Protein AF-A0A060BWZ8-F1 (afdb_monomer)

pLDDT: mean 87.29, std 15.4, range [40.66, 98.25]

Mean predicted aligned error: 8.51 Å

Solvent-accessible surface area (backbone atoms only — not comparable to full-atom values): 7608 Å² total; per-residue (Å²): 143,81,84,83,80,78,81,78,82,78,79,76,80,76,80,70,83,78,83,80,65,46,66,45,51,41,51,86,75,72,51,64,81,38,49,36,39,34,40,35,39,27,70,78,48,99,50,73,66,46,74,55,84,78,82,88,49,65,62,81,56,56,43,44,34,80,85,36,89,49,100,79,41,57,42,72,42,61,63,88,94,61,78,54,74,92,37,48,35,47,75,72,53,90,55,26,34,36,41,75,43,56,73,11,48,35,71,58,58,65,57,54,90,91,55,53,74,59,134

Sequence (119 aa):
MKKLVSILFFISIIGGQVKSQMVTPTPAFPTTSGAVTIVFDASLMSGGLSTYTGTDVYVHTGVITGKSTSSTDWKYATTWLNNNPKYKLVSLGNKKWQFTISPDIRTFYGVPSSETVQN

Foldseek 3Di:
DDDPPPPPPPPPPPVDPPPLDQKQWVVNDADQQAKIKIKGALCSDPDDLVVDDDQQDFDFDAFDWPPAPDPPRGPLTDDPPPSPVLGTWGDPPNSMTMDMDPRGRCVSSVPDPPIGTDD

Organism: NCBI:txid497635

Secondary structure (DSSP, 8-state):
-------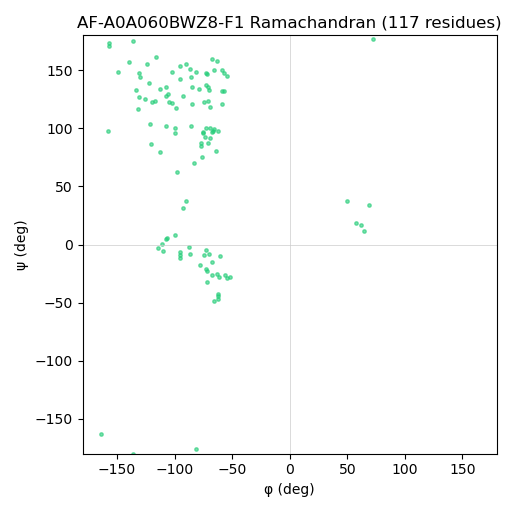--------------SEEEESSS--TTS-EEEEEEGGG-SSHHHH--SS--B----B-BTT-SSTT--BSPPPTT---GGGBPEEEETTEEEEEE-S-HHHHHT--TTSPBP-

Radius of gyration: 21.88 Å; Cα contacts (8 Å, |Δi|>4): 160; chains: 1; bounding box: 36×66×59 Å

Structure (mmCIF, N/CA/C/O backbone):
data_AF-A0A060BWZ8-F1
#
_entry.id   AF-A0A060BWZ8-F1
#
loop_
_atom_site.group_PDB
_atom_site.id
_atom_site.type_symbol
_atom_site.label_atom_id
_atom_site.label_alt_id
_atom_site.label_comp_id
_atom_site.label_asym_id
_atom_site.label_entity_id
_atom_site.label_seq_id
_atom_site.pdbx_PDB_ins_code
_atom_site.Cartn_x
_atom_site.Cartn_y
_atom_site.Cartn_z
_atom_site.occupancy
_atom_site.B_iso_or_equiv
_atom_site.auth_seq_id
_atom_site.auth_comp_id
_atom_site.auth_asym_id
_atom_site.auth_atom_id
_atom_site.pdbx_PDB_model_num
ATOM 1 N N . MET A 1 1 ? -21.026 54.258 -39.971 1.00 47.25 1 MET A N 1
ATOM 2 C CA . MET A 1 1 ? -20.220 53.028 -40.152 1.00 47.25 1 MET A CA 1
ATOM 3 C C . MET A 1 1 ? -19.057 53.035 -39.170 1.00 47.25 1 MET A C 1
ATOM 5 O O . MET A 1 1 ? -18.098 53.714 -39.479 1.00 47.25 1 MET A O 1
ATOM 9 N N . LYS A 1 2 ? -19.131 52.332 -38.028 1.00 40.66 2 LYS A N 1
ATOM 10 C CA . LYS A 1 2 ? -17.986 51.719 -37.311 1.00 40.66 2 LYS A CA 1
ATOM 11 C C . LYS A 1 2 ? -18.576 50.602 -36.441 1.00 40.66 2 LYS A C 1
ATOM 13 O O . LYS A 1 2 ? -19.203 50.877 -35.426 1.00 40.66 2 LYS A O 1
ATOM 18 N N . LYS A 1 3 ? -18.515 49.362 -36.931 1.00 44.06 3 LYS A N 1
ATOM 19 C CA . LYS A 1 3 ? -19.026 48.181 -36.225 1.00 44.06 3 LYS A CA 1
ATOM 20 C C . LYS A 1 3 ? -18.113 47.935 -35.022 1.00 44.06 3 LYS A C 1
ATOM 22 O O . LYS A 1 3 ? -16.921 47.713 -35.211 1.00 44.06 3 LYS A O 1
ATOM 27 N N . LEU A 1 4 ? -18.660 48.010 -33.811 1.00 51.31 4 LEU A N 1
ATOM 28 C CA . LEU A 1 4 ? -17.999 47.532 -32.599 1.00 51.31 4 LEU A CA 1
ATOM 29 C C . LEU A 1 4 ? -17.882 46.009 -32.722 1.00 51.31 4 LEU A C 1
ATOM 31 O O . LEU A 1 4 ? -18.860 45.289 -32.541 1.00 51.31 4 LEU A O 1
ATOM 35 N N . VAL A 1 5 ? -16.704 45.524 -33.111 1.00 52.53 5 VAL A N 1
ATOM 36 C CA . VAL A 1 5 ? -16.388 44.094 -33.091 1.00 52.53 5 VAL A CA 1
ATOM 37 C C . VAL A 1 5 ? -16.192 43.714 -31.627 1.00 52.53 5 VAL A C 1
ATOM 39 O O . VAL A 1 5 ? -15.120 43.895 -31.059 1.00 52.53 5 VAL A O 1
ATOM 42 N N . SER A 1 6 ? -17.269 43.257 -30.994 1.00 49.06 6 SER A N 1
ATOM 43 C CA . SER A 1 6 ? -17.214 42.628 -29.679 1.00 49.06 6 SER A CA 1
ATOM 44 C C . SER A 1 6 ? -16.590 41.242 -29.867 1.00 49.06 6 SER A C 1
ATOM 46 O O . SER A 1 6 ? -17.232 40.326 -30.379 1.00 49.06 6 SER A O 1
ATOM 48 N N . ILE A 1 7 ? -15.296 41.114 -29.560 1.00 58.41 7 ILE A N 1
ATOM 49 C CA . ILE A 1 7 ? -14.602 39.824 -29.511 1.00 58.41 7 ILE A CA 1
ATOM 50 C C . ILE A 1 7 ? -15.160 39.066 -28.304 1.00 58.41 7 ILE A C 1
ATOM 52 O O . ILE A 1 7 ? -14.810 39.332 -27.157 1.00 58.41 7 ILE A O 1
ATOM 56 N N . LEU A 1 8 ? -16.072 38.137 -28.579 1.00 50.44 8 LEU A N 1
ATOM 57 C CA . LEU A 1 8 ? -16.544 37.149 -27.620 1.00 50.44 8 LEU A CA 1
ATOM 58 C C . LEU A 1 8 ? -15.433 36.095 -27.465 1.00 50.44 8 LEU A C 1
ATOM 60 O O . LEU A 1 8 ? -15.291 35.202 -28.298 1.00 50.44 8 LEU A O 1
ATOM 64 N N . PHE A 1 9 ? -14.595 36.223 -26.435 1.00 53.41 9 PHE A N 1
ATOM 65 C CA . PHE A 1 9 ? -13.583 35.217 -26.104 1.00 53.41 9 PHE A CA 1
ATOM 66 C C . PHE A 1 9 ? -14.274 34.037 -25.405 1.00 53.41 9 PHE A C 1
ATOM 68 O O . PHE A 1 9 ? -14.429 34.016 -24.186 1.00 53.41 9 PHE A O 1
ATOM 75 N N . PHE A 1 10 ? -14.764 33.072 -26.186 1.00 56.12 10 PHE A N 1
ATOM 76 C CA . PHE A 1 10 ? -15.356 31.844 -25.658 1.00 56.12 10 PHE A CA 1
ATOM 77 C C . PHE A 1 10 ? -14.231 30.897 -25.209 1.00 56.12 10 PHE A C 1
ATOM 79 O O . PHE A 1 10 ? -13.782 30.033 -25.961 1.00 56.12 10 PHE A O 1
ATOM 86 N N . ILE A 1 11 ? -13.737 31.081 -23.980 1.00 59.00 11 ILE A N 1
ATOM 87 C CA . ILE A 1 11 ? -12.902 30.084 -23.300 1.00 59.00 11 ILE A CA 1
ATOM 88 C C . ILE A 1 11 ? -13.797 28.864 -23.018 1.00 59.00 11 ILE A C 1
ATOM 90 O O . ILE A 1 11 ? -14.574 28.827 -22.068 1.00 59.00 11 ILE A O 1
ATOM 94 N N . SER A 1 12 ? -13.726 27.853 -23.885 1.00 56.59 12 SER A N 1
ATOM 95 C CA . SER A 1 12 ? -14.189 26.508 -23.542 1.00 56.59 12 SER A CA 1
ATOM 96 C C . SER A 1 12 ? -13.153 25.878 -22.622 1.00 56.59 12 SER A C 1
ATOM 98 O O . SER A 1 12 ? -12.154 25.326 -23.080 1.00 56.59 12 SER A O 1
ATOM 100 N N . ILE A 1 13 ? -13.387 25.964 -21.312 1.00 61.84 13 ILE A N 1
ATOM 101 C CA . ILE A 1 13 ? -12.718 25.097 -20.341 1.00 61.84 13 ILE A CA 1
ATOM 102 C C . ILE A 1 13 ? -13.315 23.705 -20.544 1.00 61.84 13 ILE A C 1
ATOM 104 O O . ILE A 1 13 ? -14.298 23.328 -19.910 1.00 61.84 13 ILE A O 1
ATOM 108 N N . ILE A 1 14 ? -12.741 22.938 -21.470 1.00 63.84 14 ILE A N 1
ATOM 109 C CA . ILE A 1 14 ? -12.933 21.492 -21.484 1.00 63.84 14 ILE A CA 1
ATOM 110 C C . ILE A 1 14 ? -12.219 20.994 -20.229 1.00 63.84 14 ILE A C 1
ATOM 112 O O . ILE A 1 14 ? -10.996 20.867 -20.201 1.00 63.84 14 ILE A O 1
ATOM 116 N N . GLY A 1 15 ? -12.990 20.794 -19.160 1.00 55.09 15 GLY A N 1
ATOM 117 C CA . GLY A 1 15 ? -12.542 20.165 -17.925 1.00 55.09 15 GLY A CA 1
ATOM 118 C C . GLY A 1 15 ? -12.163 18.715 -18.199 1.00 55.09 15 GLY A C 1
ATOM 119 O O . GLY A 1 15 ? -12.954 17.802 -17.972 1.00 55.09 15 GLY A O 1
ATOM 120 N N . GLY A 1 16 ? -10.960 18.505 -18.733 1.00 57.44 16 GLY A N 1
ATOM 121 C CA . GLY A 1 16 ? -10.357 17.188 -18.835 1.00 57.44 16 GLY A CA 1
ATOM 122 C C . GLY A 1 16 ? -10.234 16.607 -17.433 1.00 57.44 16 GLY A C 1
ATOM 123 O O . GLY A 1 16 ? -9.611 17.203 -16.557 1.00 57.44 16 GLY A O 1
ATOM 124 N N . GLN A 1 17 ? -10.855 15.452 -17.210 1.00 55.84 17 GLN A N 1
ATOM 125 C CA . GLN A 1 17 ? -10.676 14.671 -15.993 1.00 55.84 17 GLN A CA 1
ATOM 126 C C . GLN A 1 17 ? -9.201 14.257 -15.922 1.00 55.84 17 GLN A C 1
ATOM 128 O O . GLN A 1 17 ? -8.783 13.305 -16.581 1.00 55.84 17 GLN A O 1
ATOM 133 N N . VAL A 1 18 ? -8.393 14.995 -15.161 1.00 57.84 18 VAL A N 1
ATOM 134 C CA . VAL A 1 18 ? -6.992 14.647 -14.914 1.00 57.84 18 VAL A CA 1
ATOM 135 C C . VAL A 1 18 ? -6.986 13.401 -14.028 1.00 57.84 18 VAL A C 1
ATOM 137 O O . VAL A 1 18 ? -7.066 13.485 -12.805 1.00 57.84 18 VAL A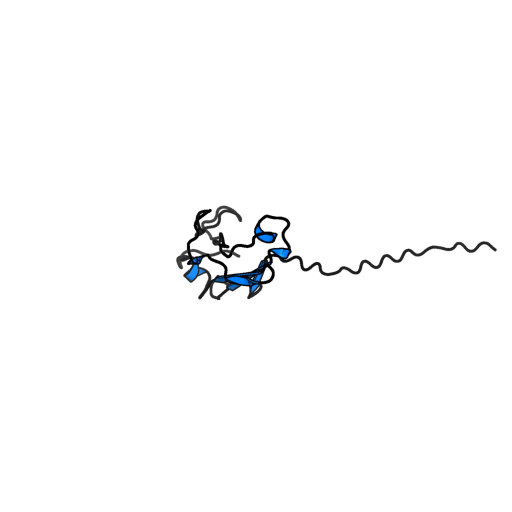 O 1
ATOM 140 N N . LYS A 1 19 ? -6.941 12.211 -14.635 1.00 57.47 19 LYS A N 1
ATOM 141 C CA . LYS A 1 19 ? -6.713 10.962 -13.901 1.00 57.47 19 LYS A CA 1
ATOM 142 C C . LYS A 1 19 ? -5.234 10.858 -13.535 1.00 57.47 19 LYS A C 1
ATOM 144 O O . LYS A 1 19 ? -4.492 10.099 -14.141 1.00 57.47 19 LYS A O 1
ATOM 149 N N . SER A 1 20 ? -4.814 11.635 -12.539 1.00 66.56 20 SER A N 1
ATOM 150 C CA . SER A 1 20 ? -3.503 11.494 -11.897 1.00 66.56 20 SER A CA 1
ATOM 151 C C . SER A 1 20 ? -3.648 10.679 -10.610 1.00 66.56 20 SER A C 1
ATOM 153 O O . SER A 1 20 ? -3.471 11.180 -9.502 1.00 66.56 20 SER A O 1
ATOM 155 N N . GLN A 1 21 ? -4.069 9.419 -10.741 1.00 80.44 21 GLN A N 1
ATOM 156 C CA . GLN A 1 21 ? -4.053 8.473 -9.624 1.00 80.44 21 GLN A CA 1
ATOM 157 C C . GLN A 1 21 ? -2.814 7.595 -9.760 1.00 80.44 21 GLN A C 1
ATOM 159 O O . GLN A 1 21 ? -2.785 6.649 -10.540 1.00 80.44 21 GLN A O 1
ATOM 164 N N . MET A 1 22 ? -1.779 7.932 -8.991 1.00 90.75 22 MET A N 1
ATOM 165 C CA . MET A 1 22 ? -0.537 7.158 -8.917 1.00 90.75 22 MET A CA 1
ATOM 166 C C . MET A 1 22 ? -0.749 5.786 -8.258 1.00 90.75 22 MET A C 1
ATOM 168 O O . MET A 1 22 ? -0.018 4.844 -8.543 1.00 90.75 22 MET A O 1
ATOM 172 N N . VAL A 1 23 ? -1.758 5.662 -7.392 1.00 94.00 23 VAL A N 1
ATOM 173 C CA . VAL A 1 23 ? -2.132 4.427 -6.695 1.00 94.00 23 VAL A CA 1
ATOM 174 C C . VAL A 1 23 ? -3.561 4.073 -7.093 1.00 94.00 23 VAL A C 1
ATOM 176 O O . VAL A 1 23 ? -4.469 4.873 -6.887 1.00 94.00 23 VAL A O 1
ATOM 179 N N . THR A 1 24 ? -3.764 2.878 -7.645 1.00 95.81 24 THR A N 1
ATOM 180 C CA . THR A 1 24 ? -5.075 2.380 -8.079 1.00 95.81 24 THR A CA 1
ATOM 181 C C . THR A 1 24 ? -5.418 1.082 -7.344 1.00 95.81 24 THR A C 1
ATOM 183 O O . THR A 1 24 ? -4.862 0.033 -7.683 1.00 95.81 24 THR A O 1
ATOM 186 N N . PRO A 1 25 ? -6.311 1.115 -6.340 1.00 95.75 25 PRO A N 1
ATOM 187 C CA . PRO A 1 25 ? -6.820 -0.088 -5.696 1.00 95.75 25 PRO A CA 1
ATOM 188 C C . PRO A 1 25 ? -7.946 -0.736 -6.516 1.00 95.75 25 PRO A C 1
ATOM 190 O O . PRO A 1 25 ? -8.730 -0.070 -7.190 1.00 95.75 25 PRO A O 1
ATOM 193 N N . THR A 1 26 ? -8.044 -2.057 -6.434 1.00 96.62 26 THR A N 1
ATOM 194 C CA . THR A 1 26 ? -9.143 -2.877 -6.947 1.00 96.62 26 THR A CA 1
ATOM 195 C C . THR A 1 26 ? -9.571 -3.842 -5.837 1.00 96.62 26 THR A C 1
ATOM 197 O O . THR A 1 26 ? -8.752 -4.677 -5.442 1.00 96.62 26 THR A O 1
ATOM 200 N N . PRO A 1 27 ? -10.814 -3.748 -5.324 1.00 96.06 27 PRO A N 1
ATOM 201 C CA . PRO A 1 27 ? -11.859 -2.793 -5.718 1.00 96.06 27 PRO A CA 1
ATOM 202 C C . PRO A 1 27 ? -11.504 -1.341 -5.348 1.00 96.06 27 PRO A C 1
ATOM 204 O O . PRO A 1 27 ? -10.674 -1.103 -4.476 1.00 96.06 27 PRO A O 1
ATOM 207 N N . ALA A 1 28 ? -12.150 -0.369 -6.004 1.00 93.00 28 ALA A N 1
ATOM 208 C CA . ALA A 1 28 ? -11.895 1.060 -5.775 1.00 93.00 28 ALA A CA 1
ATOM 209 C C . ALA A 1 28 ? -12.203 1.506 -4.334 1.00 93.00 28 ALA A C 1
ATOM 211 O O . ALA A 1 28 ? -11.571 2.426 -3.822 1.00 93.00 28 ALA A O 1
ATOM 212 N N . PHE A 1 29 ? -13.142 0.816 -3.682 1.00 91.12 29 PHE A N 1
ATOM 213 C CA . PHE A 1 29 ? -13.470 0.971 -2.268 1.00 91.12 29 PHE A CA 1
ATOM 214 C C . PHE A 1 29 ? -13.248 -0.373 -1.566 1.00 91.12 29 PHE A C 1
ATOM 216 O O . PHE A 1 29 ? -14.167 -1.195 -1.502 1.00 91.12 29 PHE A O 1
ATOM 223 N N . PRO A 1 30 ? -12.012 -0.651 -1.117 1.00 92.25 30 PRO A N 1
ATOM 224 C CA . PRO A 1 30 ? -11.698 -1.848 -0.355 1.00 92.25 30 PRO A CA 1
ATOM 225 C C . PRO A 1 30 ? -12.580 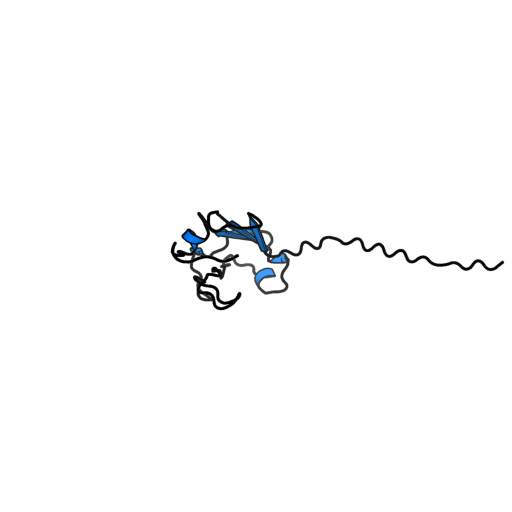-1.989 0.879 1.00 92.25 30 PRO A C 1
ATOM 227 O O . PRO A 1 30 ? -12.914 -1.010 1.541 1.00 92.25 30 PRO A O 1
ATOM 230 N N . THR A 1 31 ? -12.916 -3.229 1.214 1.00 91.94 31 THR A N 1
ATOM 231 C CA . THR A 1 31 ? -13.551 -3.564 2.489 1.00 91.94 31 THR A CA 1
ATOM 232 C C . THR A 1 31 ? -12.616 -4.454 3.288 1.00 91.94 31 THR A C 1
ATOM 234 O O . THR A 1 31 ? -11.695 -5.068 2.748 1.00 91.94 31 THR A O 1
ATOM 237 N N . THR A 1 32 ? -12.851 -4.546 4.593 1.00 92.00 32 THR A N 1
ATOM 238 C CA . THR A 1 32 ? -11.981 -5.326 5.482 1.00 92.00 32 THR A CA 1
ATOM 239 C C . THR A 1 32 ? -12.037 -6.834 5.241 1.00 92.00 32 THR A C 1
ATOM 241 O O . THR A 1 32 ? -11.146 -7.531 5.711 1.00 92.00 32 THR A O 1
ATOM 244 N N . SER A 1 33 ? -13.046 -7.326 4.515 1.00 89.00 33 SER A N 1
ATOM 245 C CA . SER A 1 33 ? -13.333 -8.748 4.290 1.00 89.00 33 SER A CA 1
ATOM 246 C C . SER A 1 33 ? -13.018 -9.240 2.873 1.00 89.00 33 SER A C 1
ATOM 248 O O . SER A 1 33 ? -13.336 -10.381 2.549 1.00 89.00 33 SER A O 1
ATOM 250 N N . GLY A 1 34 ? -12.440 -8.397 2.014 1.00 93.62 34 GLY A N 1
ATOM 251 C CA . GLY A 1 34 ? -12.115 -8.748 0.632 1.00 93.62 34 GLY A CA 1
ATOM 252 C C . GLY A 1 34 ? -10.645 -8.538 0.295 1.00 9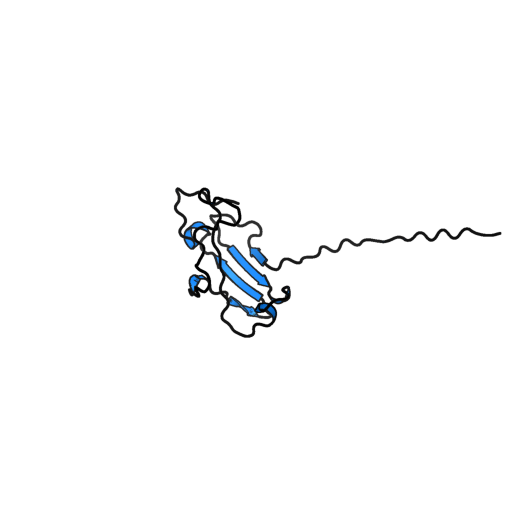3.62 34 GLY A C 1
ATOM 253 O O . GLY A 1 34 ? -9.966 -7.701 0.894 1.00 93.62 34 GLY A O 1
ATOM 254 N N . ALA A 1 35 ? -10.172 -9.281 -0.704 1.00 97.12 35 ALA A N 1
ATOM 255 C CA . ALA A 1 35 ? -8.845 -9.086 -1.262 1.00 97.12 35 ALA A CA 1
ATOM 256 C C . ALA A 1 35 ? -8.746 -7.721 -1.955 1.00 97.12 35 ALA A C 1
ATOM 258 O O . ALA A 1 35 ? -9.719 -7.210 -2.518 1.00 97.12 35 ALA A O 1
ATOM 259 N N . VAL A 1 36 ? -7.543 -7.153 -1.948 1.00 97.62 36 VAL A N 1
ATOM 260 C CA . VAL A 1 36 ? -7.255 -5.863 -2.577 1.00 97.62 36 VAL A CA 1
ATOM 261 C C . VAL A 1 36 ? -6.020 -6.005 -3.441 1.00 97.62 36 VAL A C 1
ATOM 263 O O . VAL A 1 36 ? -4.969 -6.427 -2.966 1.00 97.62 36 VAL A O 1
ATOM 266 N N . THR A 1 37 ? -6.127 -5.619 -4.705 1.00 98.12 37 THR A N 1
ATOM 267 C CA . THR A 1 37 ? -4.965 -5.442 -5.578 1.00 98.12 37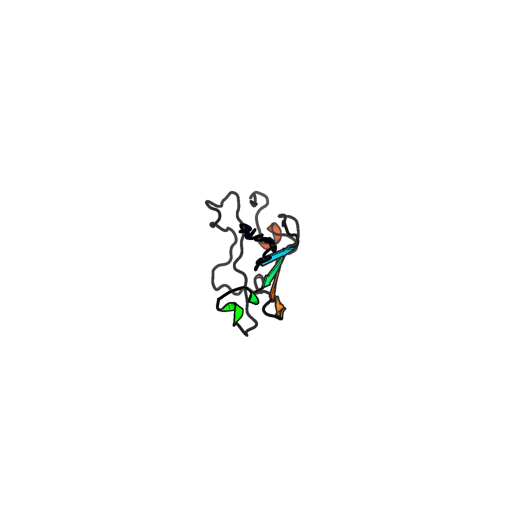 THR A CA 1
ATOM 268 C C . THR A 1 37 ? -4.711 -3.961 -5.763 1.00 98.12 37 THR A C 1
ATOM 270 O O . THR A 1 37 ? -5.621 -3.212 -6.090 1.00 98.12 37 THR A O 1
ATOM 273 N N . ILE A 1 38 ? -3.479 -3.528 -5.545 1.00 97.75 38 ILE A N 1
ATOM 274 C CA . ILE A 1 38 ? -3.053 -2.139 -5.650 1.00 97.75 38 ILE A CA 1
ATOM 275 C C . ILE A 1 38 ? -2.018 -2.064 -6.760 1.00 97.75 38 ILE A C 1
ATOM 277 O O . ILE A 1 38 ? -1.001 -2.752 -6.703 1.00 97.75 38 ILE A O 1
ATOM 281 N N . VAL A 1 39 ? -2.263 -1.217 -7.755 1.00 97.69 39 VAL A N 1
ATOM 282 C CA . VAL A 1 39 ? -1.277 -0.883 -8.784 1.00 97.69 39 VAL A CA 1
ATOM 283 C C . VAL A 1 39 ? -0.725 0.505 -8.500 1.00 97.69 39 VAL A C 1
ATOM 285 O O . VAL A 1 39 ? -1.472 1.477 -8.433 1.00 97.69 39 VAL A O 1
ATOM 288 N N . PHE A 1 40 ? 0.588 0.587 -8.337 1.00 95.88 40 PHE A N 1
ATOM 289 C CA . PHE A 1 40 ? 1.342 1.822 -8.214 1.00 95.88 40 PHE A CA 1
ATOM 290 C C . PHE A 1 40 ? 2.049 2.131 -9.537 1.00 95.88 40 PHE A C 1
ATOM 292 O O . PHE A 1 40 ? 2.837 1.315 -10.018 1.00 95.88 40 PHE A O 1
ATOM 299 N N . ASP A 1 41 ? 1.776 3.293 -10.130 1.00 95.19 41 ASP A N 1
ATOM 300 C CA . ASP A 1 41 ? 2.412 3.759 -11.364 1.00 95.19 41 ASP A CA 1
ATOM 301 C C . ASP A 1 41 ? 3.535 4.757 -11.055 1.00 95.19 41 ASP A C 1
ATOM 303 O O . ASP A 1 41 ? 3.311 5.960 -10.903 1.00 95.19 41 ASP A O 1
ATOM 307 N N . ALA A 1 42 ? 4.769 4.254 -10.988 1.00 93.81 42 ALA A N 1
ATOM 308 C CA . ALA A 1 42 ? 5.944 5.073 -10.721 1.00 93.81 42 ALA A CA 1
ATOM 309 C C . ALA A 1 42 ? 6.339 5.961 -11.915 1.00 93.81 42 ALA A C 1
ATOM 311 O O . ALA A 1 42 ? 7.255 6.761 -11.786 1.00 93.81 42 ALA A O 1
ATOM 312 N N . SER A 1 43 ? 5.695 5.864 -13.085 1.00 91.94 43 SER A N 1
ATOM 313 C CA . SER A 1 43 ? 5.964 6.812 -14.179 1.00 91.94 43 SER A CA 1
ATOM 314 C C . SER A 1 43 ? 5.372 8.201 -13.908 1.00 91.94 43 SER A C 1
ATOM 316 O O . SER A 1 43 ? 5.843 9.189 -14.466 1.00 91.94 43 SER A O 1
ATOM 318 N N . LEU A 1 44 ? 4.380 8.288 -13.012 1.00 89.75 44 LEU A N 1
ATOM 319 C CA . LEU A 1 44 ? 3.677 9.526 -12.668 1.00 89.75 44 LEU A CA 1
ATOM 320 C C . LEU A 1 44 ? 4.349 10.329 -11.540 1.00 89.75 44 LEU A C 1
ATOM 322 O O . LEU A 1 44 ? 3.864 11.401 -11.183 1.00 89.75 44 LEU A O 1
ATOM 326 N N . MET A 1 45 ? 5.450 9.834 -10.964 1.00 83.69 45 MET A N 1
ATOM 327 C CA . MET A 1 45 ? 6.157 10.502 -9.866 1.00 83.69 45 MET A CA 1
ATOM 328 C C . MET A 1 45 ? 7.431 11.215 -10.330 1.00 83.69 45 MET A C 1
ATOM 330 O O . MET A 1 45 ? 8.160 10.745 -11.201 1.00 83.69 45 MET A O 1
ATOM 334 N N . SER A 1 46 ? 7.775 12.308 -9.655 1.00 80.19 46 SER A N 1
ATOM 335 C CA . SER A 1 46 ? 9.000 13.080 -9.894 1.00 80.19 46 SER A CA 1
ATOM 336 C C . SER A 1 46 ? 10.179 12.652 -8.998 1.00 80.19 46 SER A C 1
ATOM 338 O O . SER A 1 46 ? 10.983 13.490 -8.602 1.00 80.19 46 SER A O 1
ATOM 340 N N . GLY A 1 47 ? 10.273 11.370 -8.619 1.00 80.44 47 GLY A N 1
ATOM 341 C CA . GLY A 1 47 ? 11.201 10.889 -7.582 1.00 80.44 47 GLY A CA 1
ATOM 342 C C . GLY A 1 47 ? 11.944 9.598 -7.932 1.00 80.44 47 GLY A C 1
ATOM 343 O O . GLY A 1 47 ? 11.734 9.015 -8.986 1.00 80.44 47 GLY A O 1
ATOM 344 N N . GLY A 1 48 ? 12.797 9.121 -7.019 1.00 85.31 48 GLY A N 1
ATOM 345 C CA . GLY A 1 48 ? 13.772 8.053 -7.299 1.00 85.31 48 GLY A CA 1
ATOM 346 C C . GLY A 1 48 ? 13.197 6.737 -7.837 1.00 85.31 48 GLY A C 1
ATOM 347 O O . GLY A 1 48 ? 13.880 6.025 -8.565 1.00 85.31 48 GLY A O 1
ATOM 348 N N . LEU A 1 49 ? 11.935 6.420 -7.543 1.00 88.38 49 LEU A N 1
ATOM 349 C CA . LEU A 1 49 ? 11.310 5.194 -8.037 1.00 88.38 49 LEU A CA 1
ATOM 350 C C . LEU A 1 49 ? 10.867 5.286 -9.517 1.00 88.38 49 LEU A C 1
ATOM 352 O O . LEU A 1 49 ? 10.734 4.246 -10.159 1.00 88.38 49 LEU A O 1
ATOM 356 N N . SER A 1 50 ? 10.743 6.487 -10.104 1.00 89.69 50 SER A N 1
ATOM 357 C CA . SER A 1 50 ? 10.484 6.643 -11.549 1.00 89.69 50 SER A CA 1
ATOM 358 C C . SER A 1 50 ? 11.706 6.294 -12.403 1.00 89.69 50 SER A C 1
ATOM 360 O O . SER A 1 50 ? 11.575 5.729 -13.493 1.00 89.69 50 SER A O 1
ATOM 362 N N . THR A 1 51 ? 12.909 6.552 -11.884 1.00 90.38 51 THR A N 1
ATOM 363 C CA . THR A 1 51 ? 14.186 6.227 -12.536 1.00 90.38 51 THR A CA 1
ATOM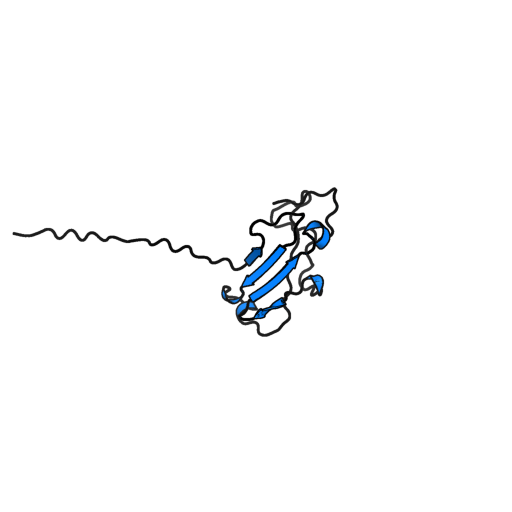 364 C C . THR A 1 51 ? 14.771 4.891 -12.084 1.00 90.38 51 THR A C 1
ATOM 366 O O . THR A 1 51 ? 15.704 4.395 -12.711 1.00 90.38 51 THR A O 1
ATOM 369 N N . TYR A 1 52 ? 14.202 4.263 -11.054 1.00 92.75 52 TYR A N 1
ATOM 370 C CA . TYR A 1 52 ? 14.664 2.980 -10.534 1.00 92.75 52 TYR A CA 1
ATOM 371 C C . TYR A 1 52 ? 14.622 1.875 -11.600 1.00 92.75 52 TYR A C 1
ATOM 373 O O . TYR A 1 52 ? 13.631 1.704 -12.321 1.00 92.75 52 TYR A O 1
ATOM 381 N N . THR A 1 53 ? 15.720 1.130 -11.710 1.00 91.69 53 THR A N 1
ATOM 382 C CA . THR A 1 53 ? 15.921 0.042 -12.684 1.00 91.69 53 THR A CA 1
ATOM 383 C C . THR A 1 53 ? 16.041 -1.336 -12.037 1.00 91.69 53 THR A C 1
ATOM 385 O O . THR A 1 53 ? 16.152 -2.325 -12.755 1.00 91.69 53 THR A O 1
ATOM 388 N N . GLY A 1 54 ? 16.017 -1.416 -10.704 1.00 92.50 54 GLY A N 1
ATOM 389 C CA . GLY A 1 54 ? 16.063 -2.688 -9.991 1.00 92.50 54 GLY A CA 1
ATOM 390 C C . GLY A 1 54 ? 14.700 -3.380 -9.902 1.00 92.50 54 GLY A C 1
ATOM 391 O O . GLY A 1 54 ? 13.694 -2.919 -10.445 1.00 92.50 54 GLY A O 1
ATOM 392 N N . THR A 1 55 ? 14.675 -4.500 -9.184 1.00 92.81 55 THR A N 1
ATOM 393 C CA . THR A 1 55 ? 13.504 -5.384 -9.036 1.00 92.81 55 THR A CA 1
ATOM 394 C C . THR A 1 55 ? 12.906 -5.382 -7.630 1.00 92.81 55 THR A C 1
ATOM 396 O O . THR A 1 55 ? 11.950 -6.106 -7.356 1.00 92.81 55 THR A O 1
ATOM 399 N N . ASP A 1 56 ? 13.482 -4.600 -6.722 1.00 94.12 56 ASP A N 1
ATOM 400 C CA . ASP A 1 56 ? 13.274 -4.721 -5.285 1.00 94.12 56 ASP A CA 1
ATOM 401 C C . ASP A 1 56 ? 12.535 -3.502 -4.747 1.00 94.12 56 ASP A C 1
ATOM 403 O O . ASP A 1 56 ? 13.117 -2.576 -4.185 1.00 94.12 56 ASP A O 1
ATOM 407 N N . VAL A 1 57 ? 11.218 -3.523 -4.942 1.00 95.31 57 VAL A N 1
ATOM 408 C CA . VAL A 1 57 ? 10.292 -2.511 -4.431 1.00 95.31 57 VAL A CA 1
ATOM 409 C C . VAL A 1 57 ? 9.414 -3.161 -3.373 1.00 95.31 57 VAL A C 1
ATOM 411 O O . VAL A 1 57 ? 8.893 -4.257 -3.586 1.00 95.31 57 VAL A O 1
ATOM 414 N N . TYR A 1 58 ? 9.245 -2.482 -2.239 1.00 96.19 58 TYR A N 1
ATOM 415 C CA . TYR A 1 58 ? 8.471 -2.962 -1.094 1.00 96.19 58 TYR A CA 1
ATOM 416 C C . TYR A 1 58 ? 7.488 -1.885 -0.636 1.00 96.19 58 TYR A C 1
ATOM 418 O O . TYR A 1 58 ? 7.802 -0.694 -0.695 1.00 96.19 58 TYR A O 1
ATOM 426 N N . VAL A 1 59 ? 6.301 -2.294 -0.182 1.00 95.19 59 VAL A N 1
ATOM 427 C CA . VAL A 1 59 ? 5.320 -1.372 0.397 1.00 95.19 59 VAL A CA 1
ATOM 428 C C . VAL A 1 59 ? 5.607 -1.169 1.883 1.00 95.19 59 VAL A C 1
ATOM 430 O O . VAL A 1 59 ? 5.951 -2.107 2.603 1.00 95.19 59 VAL A O 1
ATOM 433 N N . HIS A 1 60 ? 5.381 0.046 2.367 1.00 95.31 60 HIS A N 1
ATOM 434 C CA . HIS A 1 60 ? 5.200 0.309 3.789 1.00 95.31 60 HIS A CA 1
ATOM 435 C C . HIS A 1 60 ? 3.726 0.626 4.012 1.00 95.31 60 HIS A C 1
ATOM 437 O O . HIS A 1 60 ? 3.255 1.705 3.652 1.00 95.31 60 HIS A O 1
ATOM 443 N N . THR A 1 61 ? 2.980 -0.354 4.520 1.00 95.06 61 THR A N 1
ATOM 444 C CA . THR A 1 61 ? 1.529 -0.250 4.685 1.00 95.06 61 THR A CA 1
ATOM 445 C C . THR A 1 61 ? 1.064 -0.865 5.993 1.00 95.06 61 THR A C 1
ATOM 447 O O . THR A 1 61 ? 1.734 -1.728 6.554 1.00 95.06 61 THR A O 1
ATOM 450 N N . GLY A 1 62 ? -0.102 -0.422 6.450 1.00 95.62 62 GLY A N 1
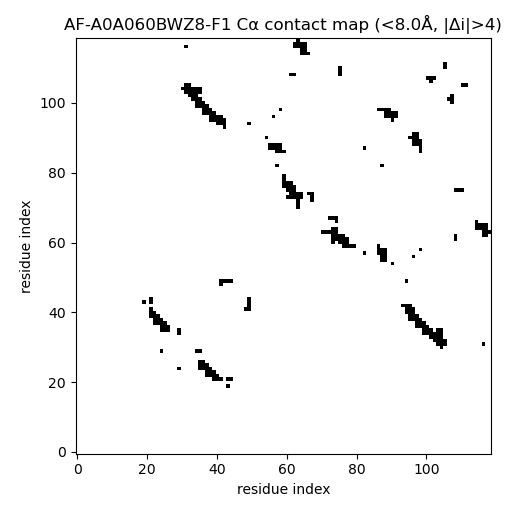ATOM 451 C CA . GLY A 1 62 ? -0.765 -0.776 7.699 1.00 95.62 62 GLY A CA 1
ATOM 452 C C . GLY A 1 62 ? -2.234 -0.356 7.625 1.00 95.62 62 GLY A C 1
ATOM 453 O O . GLY A 1 62 ? -2.754 -0.100 6.537 1.00 95.62 62 GLY A O 1
ATOM 454 N N . VAL A 1 63 ? -2.900 -0.283 8.773 1.00 96.38 63 VAL A N 1
ATOM 455 C CA . VAL A 1 63 ? -4.320 0.081 8.880 1.00 96.38 63 VAL A CA 1
ATOM 456 C C . VAL A 1 63 ? -4.539 1.161 9.934 1.00 96.38 63 VAL A C 1
ATOM 458 O O . VAL A 1 63 ? -3.847 1.196 10.950 1.00 96.38 63 VAL A O 1
ATOM 461 N N . ILE A 1 64 ? -5.532 2.022 9.717 1.00 96.94 64 ILE A N 1
ATOM 462 C CA . ILE A 1 64 ? -6.070 2.896 10.765 1.00 96.94 64 ILE A CA 1
ATOM 463 C C . ILE A 1 64 ? -7.126 2.114 11.540 1.00 96.94 64 ILE A C 1
ATOM 465 O O . ILE A 1 64 ? -7.948 1.405 10.952 1.00 96.94 64 ILE A O 1
ATOM 469 N N . THR A 1 65 ? -7.099 2.205 12.866 1.00 96.62 65 THR A N 1
ATOM 470 C CA . THR A 1 65 ? -8.006 1.447 13.735 1.00 96.62 65 THR A CA 1
ATOM 471 C C . THR A 1 65 ? -8.573 2.318 14.845 1.00 96.62 65 THR A C 1
ATOM 473 O O . THR A 1 65 ? -8.159 3.456 15.037 1.00 96.62 65 THR A O 1
ATOM 476 N N . GLY A 1 66 ? -9.488 1.767 15.645 1.00 95.88 66 GLY A N 1
ATOM 477 C CA . GLY A 1 66 ? -9.967 2.424 16.868 1.00 95.88 66 GLY A CA 1
ATOM 478 C C . GLY A 1 66 ? -8.877 2.708 17.915 1.00 95.88 66 GLY A C 1
ATOM 479 O O . GLY A 1 66 ? -9.144 3.416 18.880 1.00 95.88 66 GLY A O 1
ATOM 480 N N . LYS A 1 67 ? -7.660 2.171 17.742 1.00 95.75 67 LYS A N 1
ATOM 481 C CA . LYS A 1 67 ? -6.482 2.482 18.569 1.00 95.75 67 LYS A CA 1
ATOM 482 C C . LYS A 1 67 ? -5.587 3.564 17.959 1.00 95.75 67 LYS A C 1
ATOM 484 O O . LYS A 1 67 ? -4.600 3.951 18.585 1.00 95.75 67 LYS A O 1
ATOM 489 N N . SER A 1 68 ? -5.865 3.999 16.733 1.00 97.38 68 SER A N 1
ATOM 490 C CA . SER A 1 68 ? -5.156 5.102 16.093 1.00 97.38 68 SER A CA 1
ATOM 491 C C . SER A 1 68 ? -5.565 6.425 16.724 1.00 97.38 68 SER A C 1
ATOM 493 O O . SER A 1 68 ? -6.737 6.681 16.985 1.00 97.38 68 SER A O 1
ATOM 495 N N . THR A 1 69 ? -4.575 7.276 16.958 1.00 96.81 69 THR A N 1
ATOM 496 C CA . THR A 1 69 ? -4.752 8.617 17.531 1.00 96.81 69 THR A CA 1
ATOM 497 C C . THR A 1 69 ? -4.845 9.710 16.461 1.00 96.81 69 THR A C 1
ATOM 499 O O . THR A 1 69 ? -5.222 10.840 16.762 1.00 96.81 69 THR A O 1
ATOM 502 N N . SER A 1 70 ? -4.526 9.380 15.204 1.00 95.44 70 SER A N 1
ATOM 503 C CA . SER A 1 70 ? -4.612 10.263 14.038 1.00 95.44 70 SER A CA 1
ATOM 504 C C . SER A 1 70 ? -4.736 9.458 12.734 1.00 95.44 70 SER A C 1
ATOM 506 O O . SER A 1 70 ? -4.555 8.240 12.724 1.00 95.44 70 SER A O 1
ATOM 508 N N . SER A 1 71 ? -4.963 10.145 11.609 1.00 93.38 71 SER A N 1
ATOM 509 C CA . SER A 1 71 ? -4.969 9.556 10.256 1.00 93.38 71 SER A CA 1
ATOM 510 C C . SER A 1 71 ? -3.588 9.109 9.750 1.00 93.38 71 SER A C 1
ATOM 512 O O . SER A 1 71 ? -3.481 8.471 8.703 1.00 93.38 71 SER A O 1
ATOM 514 N N . THR A 1 72 ? -2.521 9.433 10.481 1.00 94.50 72 THR A N 1
ATOM 515 C CA . THR A 1 72 ? -1.141 9.024 10.182 1.00 94.50 72 THR A CA 1
ATOM 516 C C . THR A 1 72 ? -0.595 8.012 11.188 1.00 94.50 72 THR A C 1
ATOM 518 O O . THR A 1 72 ? 0.479 7.457 10.972 1.00 94.50 72 THR A O 1
ATOM 521 N N . ASP A 1 73 ? -1.346 7.703 12.246 1.00 96.06 73 ASP A N 1
ATOM 522 C CA . ASP A 1 73 ? -1.003 6.697 13.252 1.00 96.06 73 ASP A CA 1
ATOM 523 C C . ASP A 1 73 ? -1.406 5.291 12.777 1.00 96.06 73 ASP A C 1
ATOM 525 O O . ASP A 1 73 ? -2.374 4.684 13.252 1.00 96.06 73 ASP A O 1
ATOM 529 N N . TRP A 1 74 ? -0.680 4.797 11.773 1.00 96.62 74 TRP A N 1
ATOM 530 C CA . TRP A 1 74 ? -0.918 3.497 11.155 1.00 96.62 74 TRP A CA 1
ATOM 531 C C . TRP A 1 74 ? -0.525 2.378 12.118 1.00 96.62 74 TRP A C 1
ATOM 533 O O . TRP A 1 74 ? 0.617 2.285 12.569 1.00 96.62 74 TRP A O 1
ATOM 543 N N . LYS A 1 75 ? -1.468 1.484 12.407 1.00 96.94 75 LYS A N 1
ATOM 544 C CA . LYS A 1 75 ? -1.222 0.261 13.170 1.00 96.94 75 LYS A CA 1
ATOM 545 C C . LYS A 1 75 ? -0.857 -0.874 12.229 1.00 96.94 75 LYS A C 1
ATOM 547 O O . LYS A 1 75 ? -1.227 -0.874 11.055 1.00 96.94 75 LYS A O 1
ATOM 552 N N . TYR A 1 76 ? -0.132 -1.858 12.760 1.00 96.00 76 TYR A N 1
ATOM 553 C CA . TYR A 1 76 ? 0.316 -3.034 12.004 1.00 96.00 76 TYR A CA 1
ATOM 554 C C . TYR A 1 76 ? 1.169 -2.692 10.770 1.00 96.00 76 TYR A C 1
ATOM 556 O O . TYR A 1 76 ? 1.330 -3.527 9.880 1.00 96.00 76 TYR A O 1
ATOM 564 N N . ALA A 1 77 ? 1.722 -1.475 10.719 1.00 95.25 77 ALA A N 1
ATOM 565 C CA . ALA A 1 77 ? 2.640 -1.066 9.674 1.00 95.25 77 ALA A CA 1
ATOM 566 C C . ALA A 1 77 ? 3.999 -1.750 9.845 1.00 95.25 77 ALA A C 1
ATOM 568 O O . ALA A 1 77 ? 4.445 -2.023 10.964 1.00 95.25 77 ALA A O 1
ATOM 569 N N . THR A 1 78 ? 4.674 -2.025 8.732 1.00 91.69 78 THR A N 1
ATOM 570 C CA . THR A 1 78 ? 6.063 -2.500 8.765 1.00 91.69 78 THR A CA 1
ATOM 571 C C . THR A 1 78 ? 6.979 -1.447 9.361 1.00 91.69 78 THR A C 1
ATOM 573 O O . THR A 1 78 ? 6.678 -0.265 9.324 1.00 91.69 78 THR A O 1
ATOM 576 N N . THR A 1 79 ? 8.144 -1.824 9.871 1.00 91.31 79 THR A N 1
ATOM 577 C CA . THR A 1 79 ? 9.198 -0.829 10.089 1.00 91.31 79 THR A CA 1
ATOM 578 C C . THR A 1 79 ? 9.780 -0.393 8.742 1.00 91.31 79 THR A C 1
ATOM 580 O O . THR A 1 79 ? 9.853 -1.185 7.800 1.00 91.31 79 THR A O 1
ATOM 583 N N . TRP A 1 80 ? 10.203 0.867 8.626 1.00 90.75 80 TRP A N 1
ATOM 584 C CA . TRP A 1 80 ? 10.942 1.316 7.443 1.00 90.75 80 TRP A CA 1
ATOM 585 C C . TRP A 1 80 ? 12.205 0.473 7.236 1.00 90.75 80 TRP A C 1
ATOM 587 O O . TRP A 1 80 ? 12.812 0.008 8.201 1.00 90.75 80 TRP A O 1
ATOM 597 N N . LEU A 1 81 ? 12.590 0.286 5.969 1.00 89.38 81 LEU A N 1
ATOM 598 C CA . LEU A 1 81 ? 13.720 -0.554 5.540 1.00 89.38 81 LEU A CA 1
ATOM 599 C C . LEU A 1 81 ? 13.561 -2.057 5.849 1.00 89.38 81 LEU A C 1
ATOM 601 O O . LEU A 1 81 ? 14.507 -2.827 5.690 1.00 89.38 81 LEU A O 1
ATOM 605 N N . ASN A 1 82 ? 12.363 -2.501 6.243 1.00 91.88 82 ASN A N 1
ATOM 606 C CA . ASN A 1 82 ? 12.039 -3.917 6.361 1.00 91.88 82 ASN A CA 1
ATOM 607 C C . ASN A 1 82 ? 11.572 -4.483 5.013 1.00 91.88 82 ASN A C 1
ATOM 609 O O . ASN A 1 82 ? 10.416 -4.331 4.622 1.00 91.88 82 ASN A O 1
ATOM 613 N N . ASN A 1 83 ? 12.471 -5.192 4.334 1.00 95.12 83 ASN A N 1
ATOM 614 C CA . ASN A 1 83 ? 12.225 -5.798 3.024 1.00 95.12 83 ASN A CA 1
ATOM 615 C C . ASN A 1 83 ? 11.671 -7.230 3.124 1.00 95.12 83 ASN A C 1
ATOM 617 O O . ASN A 1 83 ? 12.051 -8.110 2.350 1.00 95.12 83 ASN A O 1
ATOM 621 N N . ASN A 1 84 ? 10.801 -7.506 4.100 1.00 95.31 84 ASN A N 1
ATOM 622 C CA . ASN A 1 84 ? 10.172 -8.819 4.208 1.00 95.31 84 ASN A CA 1
ATOM 623 C C . ASN A 1 84 ? 9.417 -9.155 2.898 1.00 95.31 84 ASN A C 1
ATOM 625 O O . ASN A 1 84 ? 8.638 -8.319 2.425 1.00 95.31 84 ASN A O 1
ATOM 629 N N . PRO A 1 85 ? 9.591 -10.367 2.327 1.00 95.50 85 PRO A N 1
ATOM 630 C CA . PRO A 1 85 ? 8.952 -10.769 1.072 1.00 95.50 85 PRO A CA 1
ATOM 631 C C . PRO A 1 85 ? 7.433 -10.574 1.030 1.00 95.50 85 PRO A C 1
ATOM 633 O O . PRO A 1 85 ? 6.890 -10.317 -0.040 1.00 95.50 85 PRO A O 1
ATOM 636 N N . LYS A 1 86 ? 6.753 -10.623 2.184 1.00 94.88 86 LYS A N 1
ATOM 637 C CA . LYS A 1 86 ? 5.315 -10.341 2.323 1.00 94.88 86 LYS A CA 1
ATOM 638 C C . LYS A 1 86 ? 4.902 -8.974 1.756 1.00 94.88 86 LYS A C 1
ATOM 640 O O . LYS A 1 86 ? 3.761 -8.820 1.336 1.00 94.88 86 LYS A O 1
ATOM 645 N N . TYR A 1 87 ? 5.805 -7.994 1.753 1.00 96.62 87 TYR A N 1
ATOM 646 C CA . TYR A 1 87 ? 5.539 -6.622 1.307 1.00 96.62 87 TYR A CA 1
ATOM 647 C C . TYR A 1 87 ? 6.173 -6.293 -0.046 1.00 96.62 87 TYR A C 1
ATOM 649 O O . TYR A 1 87 ? 6.120 -5.142 -0.475 1.00 96.62 87 TYR A O 1
ATOM 657 N N . LYS A 1 88 ? 6.785 -7.274 -0.719 1.00 97.19 88 LYS A N 1
ATOM 658 C CA . LYS A 1 88 ? 7.409 -7.072 -2.028 1.00 97.19 88 LYS A CA 1
ATOM 659 C C . LYS A 1 88 ? 6.341 -6.859 -3.099 1.00 97.19 88 LYS A C 1
ATOM 661 O O . LYS A 1 88 ? 5.362 -7.601 -3.156 1.00 97.19 88 LYS A O 1
ATOM 666 N N . LEU A 1 89 ? 6.546 -5.873 -3.967 1.00 97.75 89 LEU A N 1
ATOM 667 C CA . LEU A 1 89 ? 5.689 -5.664 -5.128 1.00 97.75 89 LEU A CA 1
ATOM 668 C C . LEU A 1 89 ? 6.163 -6.517 -6.302 1.00 97.75 89 LEU A C 1
ATOM 670 O O . LEU A 1 89 ? 7.353 -6.773 -6.488 1.00 97.75 89 LEU A O 1
ATOM 674 N N . VAL A 1 90 ? 5.211 -6.892 -7.146 1.00 97.88 90 VAL A N 1
ATOM 675 C CA . VAL A 1 90 ? 5.466 -7.549 -8.425 1.00 97.88 90 VAL A CA 1
ATOM 676 C C . VAL A 1 90 ? 5.548 -6.480 -9.509 1.00 97.88 90 VAL A C 1
ATOM 678 O O . VAL A 1 90 ? 4.648 -5.651 -9.636 1.00 97.88 90 VAL A O 1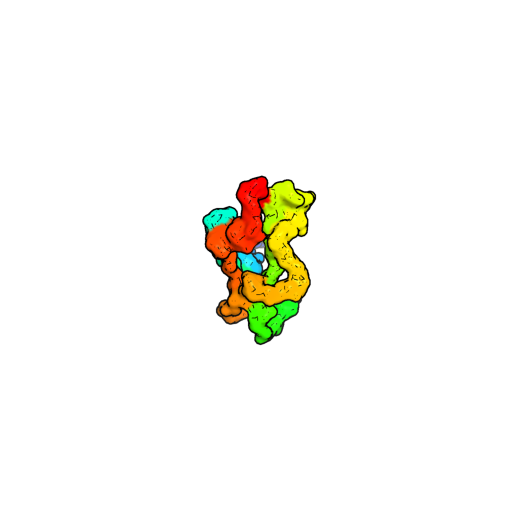
ATOM 681 N N . SER A 1 91 ? 6.621 -6.475 -10.300 1.00 96.62 91 SER A N 1
ATOM 682 C CA . SER A 1 91 ? 6.719 -5.556 -11.437 1.00 96.62 91 SER A CA 1
ATOM 683 C C . SER A 1 91 ? 5.730 -5.955 -12.530 1.00 96.62 91 SER A C 1
ATOM 685 O O . SER A 1 91 ? 5.673 -7.117 -12.924 1.00 96.62 91 SER A O 1
ATOM 687 N N . LEU A 1 92 ? 4.991 -4.979 -13.053 1.00 96.56 92 LEU A N 1
ATOM 688 C CA . LEU A 1 92 ? 4.136 -5.131 -14.234 1.00 96.56 92 LEU A CA 1
ATOM 689 C C . LEU A 1 92 ? 4.808 -4.579 -15.506 1.00 96.56 92 LEU A C 1
ATOM 691 O O . LEU A 1 92 ? 4.168 -4.461 -16.550 1.00 96.56 92 LEU A O 1
ATOM 695 N N . GLY A 1 93 ? 6.089 -4.200 -15.423 1.00 94.12 93 GLY A N 1
ATOM 696 C CA . GLY A 1 93 ? 6.769 -3.444 -16.471 1.00 94.12 93 GLY A CA 1
ATOM 697 C C . GLY A 1 93 ? 6.294 -1.990 -16.542 1.00 94.12 93 GLY A C 1
ATOM 698 O O . GLY A 1 93 ? 5.426 -1.559 -15.786 1.00 94.12 93 GLY A O 1
ATOM 699 N N . ASN A 1 94 ? 6.901 -1.193 -17.428 1.00 92.81 94 ASN A N 1
ATOM 700 C CA . ASN A 1 94 ? 6.541 0.220 -17.636 1.00 92.81 94 ASN A CA 1
ATOM 701 C C . ASN A 1 94 ? 6.445 1.039 -16.335 1.00 92.81 94 ASN A C 1
ATOM 703 O O . ASN A 1 94 ? 5.563 1.879 -16.191 1.00 92.81 94 ASN A O 1
ATOM 707 N N . LYS A 1 95 ? 7.341 0.761 -15.376 1.00 93.19 95 LYS A N 1
ATOM 708 C CA . LYS A 1 95 ? 7.392 1.407 -14.051 1.00 93.19 95 LYS A CA 1
ATOM 709 C C . LYS A 1 95 ? 6.141 1.193 -13.181 1.00 93.19 95 LYS A C 1
ATOM 711 O O . LYS A 1 95 ? 5.964 1.889 -12.185 1.00 93.19 95 LYS A O 1
ATOM 716 N N . LYS A 1 96 ? 5.307 0.205 -13.507 1.00 95.19 96 LYS A N 1
ATOM 717 C CA . LYS A 1 96 ? 4.145 -0.186 -12.709 1.00 95.19 96 LYS A CA 1
ATOM 718 C C . LYS A 1 96 ? 4.482 -1.337 -11.776 1.00 95.19 96 LYS A C 1
ATOM 720 O O . LYS A 1 96 ? 5.201 -2.268 -12.144 1.00 95.19 96 LYS A O 1
ATOM 725 N N . TRP A 1 97 ? 3.918 -1.276 -10.580 1.00 97.44 97 TRP A N 1
ATOM 726 C CA . TRP A 1 97 ? 4.161 -2.228 -9.508 1.00 97.44 97 TRP A CA 1
ATOM 727 C C . TRP A 1 97 ? 2.844 -2.648 -8.877 1.00 97.44 97 TRP A C 1
ATOM 729 O O . TRP A 1 97 ? 2.010 -1.804 -8.562 1.00 97.44 97 TRP A O 1
ATOM 739 N N . GLN A 1 98 ? 2.657 -3.947 -8.687 1.00 98.19 98 GLN A N 1
ATOM 740 C CA . GLN A 1 98 ? 1.459 -4.517 -8.097 1.00 98.19 98 GLN A CA 1
ATOM 741 C C . GLN A 1 98 ? 1.737 -5.016 -6.686 1.00 98.19 98 GLN A C 1
ATOM 743 O O . GLN A 1 98 ? 2.708 -5.732 -6.446 1.00 98.19 98 GLN A O 1
ATOM 748 N N . PHE A 1 99 ? 0.831 -4.702 -5.773 1.00 98.25 99 PHE A N 1
ATOM 749 C CA . PHE A 1 99 ? 0.763 -5.293 -4.450 1.00 98.25 99 PHE A CA 1
ATOM 750 C C . PHE A 1 99 ? -0.605 -5.940 -4.248 1.00 98.25 99 PHE A C 1
ATOM 752 O O . PHE A 1 99 ? -1.619 -5.370 -4.646 1.00 98.25 99 PHE A O 1
ATOM 759 N N . THR A 1 100 ? -0.649 -7.114 -3.626 1.00 98.12 100 THR A N 1
ATOM 760 C CA . THR A 1 100 ? -1.905 -7.823 -3.369 1.00 98.12 100 THR A CA 1
ATOM 761 C C . THR A 1 100 ? -2.020 -8.154 -1.888 1.00 98.12 100 THR A C 1
ATOM 763 O O . THR A 1 100 ? -1.156 -8.811 -1.315 1.00 98.12 100 THR A O 1
ATOM 766 N N . ILE A 1 101 ? -3.123 -7.717 -1.289 1.00 97.81 101 ILE A N 1
ATOM 767 C CA . ILE A 1 101 ? -3.556 -8.046 0.066 1.00 97.81 101 ILE A CA 1
ATOM 768 C C . ILE A 1 101 ? -4.602 -9.155 -0.067 1.00 97.81 101 ILE A C 1
ATOM 770 O O . ILE A 1 101 ? -5.636 -8.955 -0.703 1.00 97.81 101 ILE A O 1
ATOM 774 N N . SER A 1 102 ? -4.320 -10.331 0.489 1.00 96.94 102 SER A N 1
ATOM 775 C CA . SER A 1 102 ? -5.158 -11.531 0.369 1.00 96.94 102 SER A CA 1
ATOM 776 C C . SER A 1 102 ? -5.034 -12.398 1.634 1.00 96.94 102 SER A C 1
ATOM 778 O O . SER A 1 102 ? -3.956 -12.402 2.238 1.00 96.94 102 SER A O 1
ATOM 780 N N . PRO A 1 103 ? -6.088 -13.129 2.050 1.00 96.94 103 PRO A N 1
ATOM 781 C CA . PRO A 1 103 ? -7.437 -13.154 1.460 1.00 96.94 103 PRO A CA 1
ATOM 782 C C . PRO A 1 103 ? -8.245 -11.878 1.725 1.00 96.94 103 PRO A C 1
ATOM 784 O O . PRO A 1 103 ? -9.140 -11.553 0.952 1.00 96.94 103 PRO A O 1
ATOM 787 N N . ASP A 1 104 ? -7.896 -11.135 2.773 1.00 96.69 104 ASP A N 1
ATOM 788 C CA . ASP A 1 104 ? -8.541 -9.889 3.175 1.00 96.69 104 ASP A CA 1
ATOM 789 C C . ASP A 1 104 ? -7.587 -9.024 4.021 1.00 96.69 104 ASP A C 1
ATOM 791 O O . ASP A 1 104 ? -6.509 -9.473 4.425 1.00 96.69 104 ASP A O 1
ATOM 795 N N . ILE A 1 105 ? -7.975 -7.775 4.294 1.00 95.62 105 ILE A N 1
ATOM 796 C CA . ILE A 1 105 ? -7.159 -6.811 5.048 1.00 95.62 105 ILE A CA 1
ATOM 797 C C . ILE A 1 105 ? -6.884 -7.295 6.480 1.00 95.62 105 ILE A C 1
ATOM 799 O O . ILE A 1 105 ? -5.748 -7.190 6.948 1.00 95.62 105 ILE A O 1
ATOM 803 N N . ARG A 1 106 ? -7.884 -7.827 7.195 1.00 95.62 106 ARG A N 1
ATOM 804 C CA . ARG A 1 106 ? -7.702 -8.257 8.593 1.00 95.62 106 ARG A CA 1
ATOM 805 C C . ARG A 1 106 ? -6.745 -9.426 8.688 1.00 95.62 106 ARG A C 1
ATOM 807 O O . ARG A 1 106 ? -5.817 -9.367 9.490 1.00 95.62 106 ARG A O 1
ATOM 814 N N . THR A 1 107 ? -6.951 -10.450 7.867 1.00 96.62 107 THR A N 1
ATOM 815 C CA . THR A 1 107 ? -6.105 -11.641 7.836 1.00 96.62 107 THR A CA 1
ATOM 816 C C . THR A 1 107 ? -4.683 -11.271 7.433 1.00 96.62 107 THR A C 1
ATOM 818 O O . THR A 1 107 ? -3.729 -11.711 8.072 1.00 96.62 107 THR A O 1
ATOM 821 N N . PHE A 1 108 ? -4.518 -10.397 6.433 1.00 96.75 108 PHE A N 1
ATOM 822 C CA . PHE A 1 108 ? -3.195 -9.970 5.993 1.00 96.75 108 PHE A CA 1
ATOM 823 C C . PHE A 1 108 ? -2.424 -9.230 7.091 1.00 96.75 108 PHE A C 1
ATOM 825 O O . PHE A 1 108 ? -1.254 -9.538 7.316 1.00 96.75 108 PHE A O 1
ATOM 832 N N . TYR A 1 109 ? -3.039 -8.275 7.795 1.00 96.06 109 TYR A N 1
ATOM 833 C CA . TYR A 1 109 ? -2.360 -7.508 8.852 1.00 96.06 109 TYR A CA 1
ATOM 834 C C . TYR A 1 109 ? -2.404 -8.168 10.239 1.00 96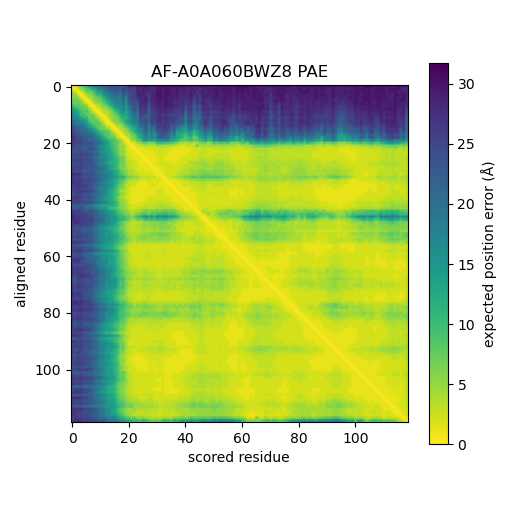.06 109 TYR A C 1
ATOM 836 O O . TYR A 1 109 ? -1.713 -7.712 11.146 1.00 96.06 109 TYR A O 1
ATOM 844 N N . GLY A 1 110 ? -3.167 -9.251 10.410 1.00 95.69 110 GLY A N 1
ATOM 845 C CA . GLY A 1 110 ? -3.342 -9.925 11.699 1.00 95.69 110 GLY A CA 1
ATOM 846 C C . GLY A 1 110 ? -4.139 -9.094 12.708 1.00 95.69 110 GLY A C 1
ATOM 847 O O . GLY A 1 110 ? -3.853 -9.139 13.904 1.00 95.69 110 GLY A O 1
ATOM 848 N N . VAL A 1 111 ? -5.112 -8.305 12.240 1.00 96.38 111 VAL A N 1
ATOM 849 C CA . VAL A 1 111 ? -5.921 -7.436 13.109 1.00 96.38 111 VAL A CA 1
ATOM 850 C C . VAL A 1 111 ? -6.923 -8.289 13.902 1.00 96.38 111 VAL A C 1
ATOM 852 O O . VAL A 1 111 ? -7.749 -8.965 13.281 1.00 96.38 111 VAL A O 1
ATOM 855 N N . PRO A 1 112 ? -6.918 -8.248 15.250 1.00 94.75 112 PRO A N 1
ATOM 856 C CA . PRO A 1 112 ? -7.871 -8.991 16.070 1.00 94.75 112 PRO A CA 1
ATOM 857 C C . PRO A 1 112 ? -9.327 -8.622 15.767 1.00 94.75 112 PRO A C 1
ATOM 859 O O . PRO A 1 112 ? -9.641 -7.478 15.433 1.00 94.75 112 PRO A O 1
ATOM 862 N N . SER A 1 113 ? -10.244 -9.573 15.955 1.00 92.88 113 SER A N 1
ATOM 863 C CA . SER A 1 113 ? -11.686 -9.347 15.766 1.00 92.88 113 SER A CA 1
ATOM 864 C C . SER A 1 113 ? -12.269 -8.306 16.728 1.00 92.88 113 SER A C 1
ATOM 866 O O . SER A 1 113 ? -13.252 -7.654 16.390 1.00 92.88 113 SER A O 1
ATOM 868 N N . SER A 1 114 ? -11.646 -8.114 17.895 1.00 94.56 114 SER A N 1
ATOM 869 C CA . SER A 1 114 ? -12.020 -7.095 18.881 1.00 94.56 114 SER A CA 1
ATOM 870 C C . SER A 1 114 ? -11.616 -5.670 18.491 1.00 94.56 114 SER A C 1
ATOM 872 O O . SER A 1 114 ? -12.012 -4.723 19.165 1.00 94.56 114 SER A O 1
ATOM 874 N N . GLU A 1 115 ? -10.827 -5.497 17.426 1.00 95.19 115 GLU A N 1
ATOM 875 C CA . GLU A 1 115 ? -10.359 -4.192 16.970 1.00 95.19 115 GLU A CA 1
ATOM 876 C C . GLU A 1 115 ? -11.063 -3.767 15.679 1.00 95.19 115 GLU A C 1
ATOM 878 O O . GLU A 1 115 ? -11.096 -4.488 14.677 1.00 95.19 115 GLU A O 1
ATOM 883 N N . THR A 1 116 ? -11.630 -2.564 15.684 1.00 94.12 116 THR A N 1
ATOM 884 C CA . THR A 1 116 ? -12.299 -1.993 14.511 1.00 94.12 116 THR A CA 1
ATOM 885 C C . THR A 1 116 ? -11.277 -1.319 13.604 1.00 94.12 116 THR A C 1
ATOM 887 O O . THR A 1 116 ? -10.602 -0.383 14.032 1.00 94.12 116 THR A O 1
ATOM 890 N N . VAL A 1 117 ? -11.184 -1.776 12.352 1.00 94.06 117 VAL A N 1
ATOM 891 C CA . VAL A 1 117 ? -10.470 -1.077 11.272 1.00 94.06 117 VAL A CA 1
ATOM 892 C C . VAL A 1 117 ? -11.365 0.049 10.757 1.00 94.06 117 VAL A C 1
ATOM 894 O O . VAL A 1 117 ? -12.562 -0.170 10.560 1.00 94.06 117 VAL A O 1
ATOM 897 N N . GLN A 1 118 ? -10.798 1.238 10.585 1.00 89.69 118 GLN A N 1
ATOM 898 C CA . GLN A 1 118 ? -11.512 2.433 10.136 1.00 89.69 118 GLN A CA 1
ATOM 899 C C . GLN A 1 118 ? -11.372 2.630 8.621 1.00 89.69 118 GLN A C 1
ATOM 901 O O . GLN A 1 118 ? -10.394 2.177 8.023 1.00 89.69 118 GLN A O 1
ATOM 906 N N . ASN A 1 119 ? -12.366 3.305 8.038 1.00 68.75 119 ASN A N 1
ATOM 907 C CA . ASN A 1 119 ? -12.354 3.798 6.659 1.00 68.75 119 ASN A CA 1
ATOM 908 C C . ASN A 1 119 ? -11.913 5.260 6.611 1.00 68.75 119 ASN A C 1
ATOM 910 O O . ASN A 1 119 ? -12.277 5.999 7.555 1.00 68.75 119 ASN A O 1
#

Nearest PDB structures (foldseek):
  8dge-assembly2_B  TM=8.940E-01  e=3.299E-05  Bacteroides ovatus ATCC 8483
  8dge-assembly3_C  TM=8.908E-01  e=5.142E-05  Bacteroides ovatus ATCC 8483
  8dge-assembly4_D  TM=8.700E-01  e=4.251E-05  Bacteroides ovatus ATCC 8483
  8dge-assembly1_A  TM=8.647E-01  e=4.530E-05  Bacteroides ovatus ATCC 8483
  8dl2-assembly2_B  TM=8.689E-01  e=6.218E-05  Bacteroides ovatus ATCC 8483